Protein AF-A0A6B3I6G1-F1 (afdb_monomer_lite)

Secondary structure (DSSP, 8-state):
-EEEE--STTS--EEEE-PPPPP-TT------S-----HHHHTT-

Radius of gyration: 12.89 Å; chains: 1; bounding box: 26×21×31 Å

Foldseek 3Di:
DWDFDDPAQPDHTDTDDDDQDDDDPPDDRDDDPDDDDDPVV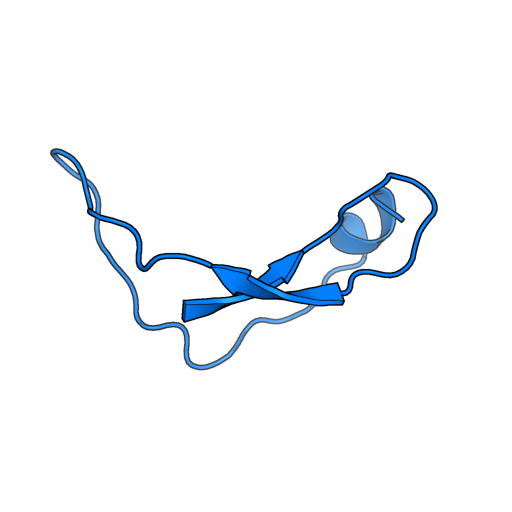NNSD

Structure (mmCIF, N/CA/C/O backbone):
data_AF-A0A6B3I6G1-F1
#
_entry.id   AF-A0A6B3I6G1-F1
#
loop_
_atom_si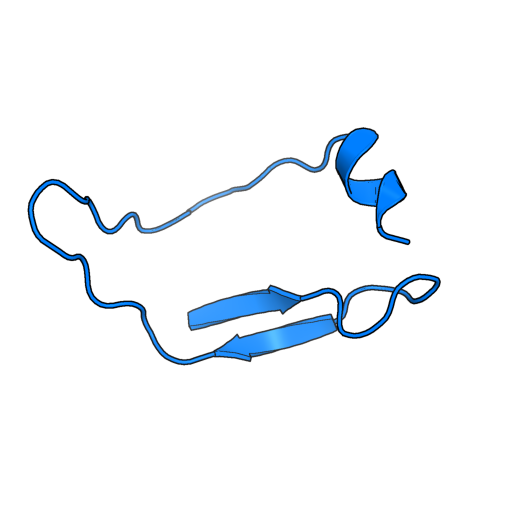te.group_PDB
_atom_site.id
_atom_site.type_symbol
_atom_site.label_atom_id
_atom_site.label_alt_id
_atom_site.label_comp_id
_atom_site.label_asym_id
_atom_site.label_entity_id
_atom_site.label_seq_id
_atom_site.pdbx_PDB_ins_code
_atom_site.Cartn_x
_atom_site.Cartn_y
_atom_site.Cartn_z
_atom_site.occupancy
_atom_site.B_iso_or_equiv
_atom_site.auth_seq_id
_atom_site.auth_comp_id
_atom_site.auth_asym_id
_atom_site.auth_atom_id
_atom_site.pdbx_PDB_model_num
ATOM 1 N N . MET A 1 1 ? -11.464 -1.144 -1.908 1.00 96.31 1 MET A N 1
ATOM 2 C CA . MET A 1 1 ? -10.622 0.041 -2.194 1.00 96.31 1 MET A CA 1
ATOM 3 C C . MET A 1 1 ? -9.668 -0.169 -3.371 1.00 96.31 1 MET A C 1
ATOM 5 O O . MET A 1 1 ? -9.290 -1.298 -3.660 1.0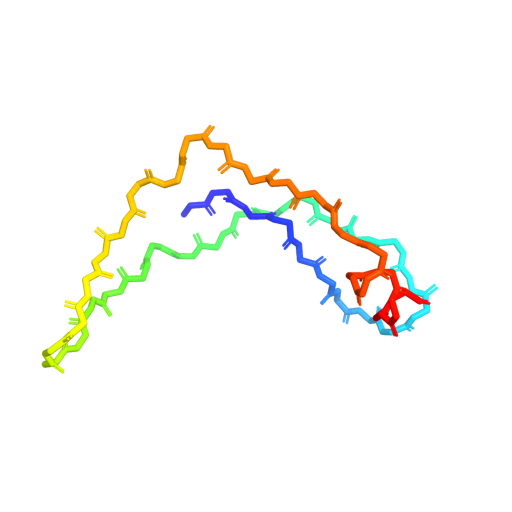0 96.31 1 MET A O 1
ATOM 9 N N . LYS A 1 2 ? -9.260 0.917 -4.050 1.00 96.94 2 LYS A N 1
ATOM 10 C CA . LYS A 1 2 ? -8.137 0.889 -5.009 1.00 96.94 2 LYS A CA 1
ATOM 11 C C . LYS A 1 2 ? -6.804 0.862 -4.256 1.00 96.94 2 LYS A C 1
ATOM 13 O O . LYS A 1 2 ? -6.670 1.575 -3.263 1.00 96.94 2 LYS A O 1
ATOM 18 N N . ALA A 1 3 ? -5.841 0.089 -4.744 1.00 97.25 3 ALA A N 1
A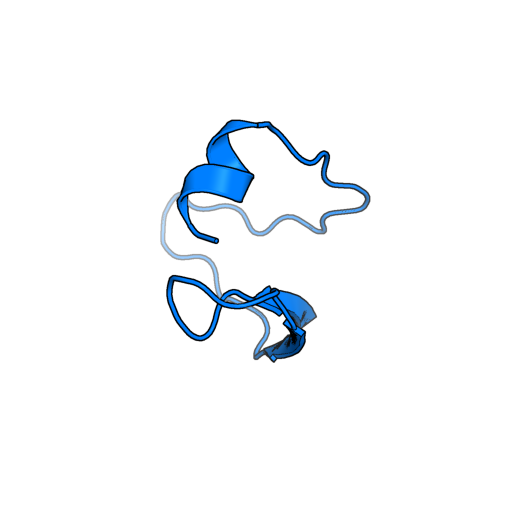TOM 19 C CA . ALA A 1 3 ? -4.516 -0.053 -4.148 1.00 97.25 3 ALA A CA 1
ATOM 20 C C . ALA A 1 3 ? -3.434 -0.244 -5.220 1.00 97.25 3 ALA A C 1
ATOM 22 O O . ALA A 1 3 ? -3.726 -0.694 -6.327 1.00 97.25 3 ALA A O 1
ATOM 23 N N . VAL A 1 4 ? -2.191 0.081 -4.868 1.00 95.88 4 VAL A N 1
ATOM 24 C CA . VAL A 1 4 ? -0.992 -0.308 -5.620 1.00 95.88 4 VAL A CA 1
ATOM 25 C C . VAL A 1 4 ? -0.473 -1.603 -4.996 1.00 95.88 4 VAL A C 1
ATOM 27 O O . VAL A 1 4 ? -0.243 -1.638 -3.788 1.00 95.88 4 VAL A O 1
ATOM 30 N N . GLN A 1 5 ? -0.338 -2.668 -5.786 1.00 94.44 5 GLN A N 1
ATOM 31 C CA . GLN A 1 5 ? 0.052 -3.993 -5.303 1.00 94.44 5 GLN A CA 1
ATOM 32 C C . GLN A 1 5 ? 1.230 -4.552 -6.105 1.00 94.44 5 GLN A C 1
ATOM 34 O O . GLN A 1 5 ? 1.167 -4.654 -7.328 1.00 94.44 5 GLN A O 1
ATOM 39 N N . TYR A 1 6 ? 2.269 -4.993 -5.396 1.00 94.06 6 TYR A N 1
ATOM 40 C CA . TYR A 1 6 ? 3.321 -5.847 -5.946 1.00 94.06 6 TYR A CA 1
ATOM 41 C C . TYR A 1 6 ? 2.811 -7.290 -5.988 1.00 94.06 6 TYR A C 1
ATOM 43 O O . TYR A 1 6 ? 2.528 -7.877 -4.941 1.00 94.06 6 TYR A O 1
ATOM 51 N N . ARG A 1 7 ? 2.646 -7.864 -7.184 1.00 92.94 7 ARG A N 1
ATOM 52 C CA . ARG A 1 7 ? 2.213 -9.267 -7.342 1.00 92.94 7 ARG A CA 1
ATOM 53 C C . ARG A 1 7 ? 3.379 -10.250 -7.392 1.00 92.94 7 ARG A C 1
ATOM 55 O O . ARG A 1 7 ? 3.194 -11.434 -7.121 1.00 92.94 7 ARG A O 1
ATOM 62 N N . SER A 1 8 ? 4.562 -9.784 -7.772 1.00 92.62 8 SER A N 1
ATOM 63 C CA . SER A 1 8 ? 5.786 -10.577 -7.882 1.00 92.62 8 SER A CA 1
ATOM 64 C C . SER A 1 8 ? 6.987 -9.676 -7.618 1.00 92.62 8 SER A C 1
ATOM 66 O O . SER A 1 8 ? 6.958 -8.498 -7.963 1.00 92.62 8 SER A O 1
ATOM 68 N N . VAL A 1 9 ? 8.016 -10.224 -6.975 1.00 91.88 9 VAL A N 1
ATOM 69 C CA . VAL A 1 9 ? 9.304 -9.536 -6.792 1.00 91.88 9 VAL A CA 1
ATOM 70 C C . VAL A 1 9 ? 9.984 -9.426 -8.156 1.00 91.88 9 VAL A C 1
ATOM 72 O O . VAL A 1 9 ? 9.919 -10.392 -8.918 1.00 91.88 9 VAL A O 1
ATOM 75 N N . GLY A 1 10 ? 10.628 -8.304 -8.474 1.00 90.62 10 GLY A N 1
ATOM 76 C CA . GLY A 1 10 ? 11.210 -8.092 -9.809 1.00 90.62 10 GLY A CA 1
ATOM 77 C C . GLY A 1 10 ? 10.327 -7.285 -10.761 1.00 90.62 10 GLY A C 1
ATOM 78 O O . GLY A 1 10 ? 10.807 -6.784 -11.775 1.00 90.62 10 GLY A O 1
ATOM 79 N N . GLU A 1 11 ? 9.025 -7.204 -10.476 1.00 92.12 11 GLU A N 1
ATOM 80 C CA . GLU A 1 11 ? 8.016 -6.719 -11.418 1.00 92.12 11 GLU A CA 1
ATOM 81 C C . GLU A 1 11 ? 7.441 -5.368 -10.997 1.00 92.12 11 GLU A C 1
ATOM 83 O O . GLU A 1 11 ? 7.326 -5.040 -9.812 1.00 92.12 11 GLU A O 1
ATOM 88 N N . ALA A 1 12 ? 7.013 -4.590 -11.992 1.00 91.75 12 ALA A N 1
ATOM 89 C CA . ALA A 1 12 ? 6.325 -3.333 -11.740 1.00 91.75 12 ALA A CA 1
ATOM 90 C C . ALA A 1 12 ? 5.009 -3.575 -10.968 1.00 91.75 12 ALA A C 1
ATOM 92 O O . ALA A 1 12 ? 4.288 -4.537 -11.252 1.00 91.75 12 ALA A O 1
ATOM 93 N N . PRO A 1 13 ? 4.645 -2.702 -10.013 1.00 94.06 13 PRO A N 1
ATOM 94 C CA . PRO A 1 13 ? 3.392 -2.844 -9.292 1.00 94.06 13 PRO A CA 1
ATOM 95 C C . PRO A 1 13 ? 2.182 -2.514 -10.173 1.00 94.06 13 PRO A C 1
ATOM 97 O O . PRO A 1 13 ? 2.247 -1.704 -11.100 1.00 94.06 13 PRO A O 1
ATOM 100 N N . GLU A 1 14 ? 1.034 -3.082 -9.812 1.00 95.50 14 GLU A N 1
ATOM 101 C CA . GLU A 1 14 ? -0.235 -2.873 -10.507 1.00 95.50 14 GLU A CA 1
ATOM 102 C C . GLU A 1 14 ? -1.218 -2.063 -9.662 1.00 95.50 14 GLU A C 1
ATOM 104 O O . GLU A 1 14 ? -1.298 -2.215 -8.441 1.00 95.50 14 GLU A O 1
ATOM 109 N N . VAL A 1 15 ? -2.040 -1.245 -10.324 1.00 96.94 15 VAL A N 1
ATOM 110 C CA . VAL A 1 15 ? -3.209 -0.633 -9.683 1.00 96.94 15 VAL A CA 1
ATOM 111 C C . VAL A 1 15 ? -4.372 -1.614 -9.748 1.00 96.94 15 VAL A C 1
ATOM 113 O O . VAL A 1 15 ? -4.879 -1.925 -10.825 1.00 96.94 15 VAL A O 1
ATOM 116 N N . VAL A 1 16 ? -4.827 -2.068 -8.586 1.00 97.88 16 VAL A N 1
ATOM 117 C CA . VAL A 1 16 ? -5.867 -3.092 -8.446 1.00 97.88 16 VAL A CA 1
ATOM 118 C C . VAL A 1 16 ? -7.003 -2.613 -7.545 1.00 97.88 16 VAL A C 1
ATOM 120 O O . VAL A 1 16 ? -6.868 -1.643 -6.795 1.00 97.88 16 VAL A O 1
ATOM 123 N N . THR A 1 17 ? -8.132 -3.316 -7.598 1.00 98.12 17 THR A N 1
ATOM 124 C CA . THR A 1 17 ? -9.216 -3.170 -6.621 1.00 98.12 17 THR A CA 1
ATOM 125 C C . THR A 1 17 ? -9.180 -4.360 -5.672 1.00 98.12 17 THR A C 1
ATOM 127 O O . THR A 1 17 ? -9.228 -5.505 -6.114 1.00 98.12 17 THR A O 1
ATOM 130 N N . VAL A 1 18 ? -9.126 -4.084 -4.373 1.00 96.56 18 VAL A N 1
ATOM 131 C CA . VAL A 1 18 ? -9.185 -5.076 -3.290 1.00 96.56 18 VAL A CA 1
ATOM 132 C C . VAL A 1 18 ? -10.406 -4.812 -2.401 1.00 96.56 18 VAL A C 1
ATOM 134 O O . VAL A 1 18 ? -10.946 -3.701 -2.451 1.00 96.56 18 VAL A O 1
ATOM 137 N N . PRO A 1 19 ? -10.877 -5.781 -1.596 1.00 97.69 19 PRO A N 1
ATOM 138 C CA . PRO A 1 19 ? -11.919 -5.536 -0.598 1.00 97.69 19 PRO A CA 1
ATOM 139 C C . PRO A 1 19 ? -11.536 -4.410 0.368 1.00 97.69 19 PRO A C 1
ATOM 141 O O . PRO A 1 19 ? -10.353 -4.159 0.600 1.00 97.69 19 PRO A O 1
ATOM 144 N N . ASP A 1 20 ? -12.529 -3.709 0.909 1.00 96.44 20 ASP A N 1
ATOM 145 C CA . ASP A 1 20 ? -12.273 -2.752 1.986 1.00 96.44 20 ASP A CA 1
ATOM 146 C C . ASP A 1 20 ? -11.936 -3.515 3.281 1.00 96.44 20 ASP A C 1
ATOM 148 O O . ASP A 1 20 ? -12.601 -4.507 3.585 1.00 96.44 20 ASP A O 1
ATOM 152 N N . PRO A 1 21 ? -10.888 -3.111 4.021 1.00 95.56 21 PRO A N 1
ATOM 153 C CA . PRO A 1 21 ? -10.476 -3.816 5.228 1.00 95.56 21 PRO A CA 1
ATOM 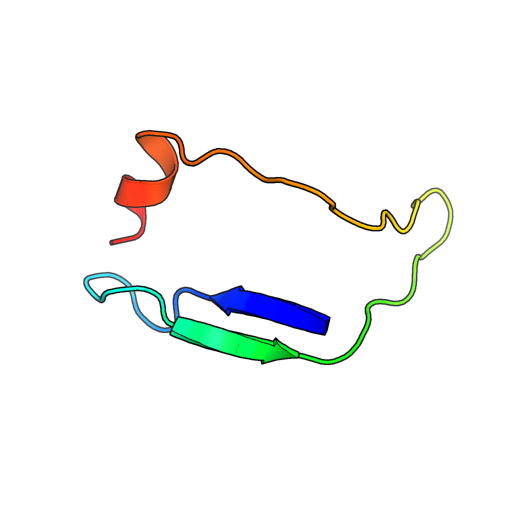154 C C . PRO A 1 21 ? -11.417 -3.521 6.405 1.00 95.56 21 PRO A C 1
ATOM 156 O O . PRO A 1 21 ? -11.936 -2.413 6.538 1.00 95.56 21 PRO A O 1
ATOM 159 N N . GLU A 1 22 ? -11.567 -4.493 7.303 1.00 97.12 22 GLU A N 1
ATOM 160 C CA . GLU A 1 22 ? -12.289 -4.343 8.571 1.00 97.12 22 GLU A CA 1
ATOM 161 C C . GLU A 1 22 ? -11.285 -4.210 9.733 1.00 97.12 22 GLU A C 1
ATOM 163 O O . GLU A 1 22 ? -10.389 -5.049 9.857 1.00 97.12 22 GLU A O 1
ATOM 168 N N . PRO A 1 23 ? -11.378 -3.173 10.587 1.00 97.56 23 PRO A N 1
ATOM 169 C CA . PRO A 1 23 ? -10.453 -3.008 11.705 1.00 97.56 23 PRO A CA 1
ATOM 170 C C . PRO A 1 23 ? -10.770 -3.977 12.857 1.00 97.56 23 PRO A C 1
ATOM 172 O O . PRO A 1 23 ? -11.919 -4.104 13.279 1.00 97.56 23 PRO A O 1
ATOM 175 N N . GLY A 1 24 ? -9.738 -4.616 13.414 1.00 97.88 24 GLY A N 1
ATOM 176 C CA . GLY A 1 24 ? -9.836 -5.409 14.644 1.00 97.88 24 GLY A CA 1
ATOM 177 C C . GLY A 1 24 ? -9.727 -4.568 15.930 1.00 97.88 24 GLY A C 1
ATOM 178 O O . GLY A 1 24 ? -9.562 -3.345 15.873 1.00 97.88 24 GLY A O 1
ATOM 179 N N . PRO A 1 25 ? -9.777 -5.199 17.120 1.00 98.44 25 PRO A N 1
ATOM 180 C CA . PRO A 1 25 ? -9.643 -4.495 18.395 1.00 98.44 25 PRO A CA 1
ATOM 181 C C . PRO A 1 25 ? -8.347 -3.672 18.477 1.00 98.44 25 PRO A C 1
ATOM 183 O O . PRO A 1 25 ? -7.252 -4.198 18.292 1.00 98.44 25 PRO A O 1
ATOM 186 N N . GLY A 1 26 ? -8.476 -2.373 18.762 1.00 98.25 26 GLY A N 1
ATOM 187 C CA . GLY A 1 26 ? -7.347 -1.441 18.885 1.00 98.25 26 GLY A CA 1
ATOM 188 C C . GLY A 1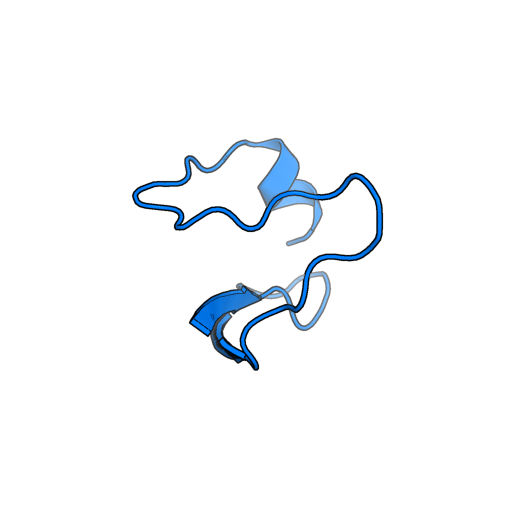 26 ? -6.788 -0.897 17.562 1.00 98.25 26 GLY A C 1
ATOM 189 O O . GLY A 1 26 ? -5.845 -0.109 17.594 1.00 98.25 26 GLY A O 1
ATOM 190 N N . GLN A 1 27 ? -7.351 -1.275 16.411 1.00 98.38 27 GLN A N 1
ATOM 191 C CA . GLN A 1 27 ? -6.951 -0.756 15.099 1.00 98.38 27 GLN A CA 1
ATOM 192 C C . GLN A 1 27 ? -7.842 0.407 14.649 1.00 98.38 27 GLN A C 1
ATOM 194 O O . GLN A 1 27 ? -8.986 0.547 15.082 1.00 98.38 27 GLN A O 1
ATOM 199 N N . VAL A 1 28 ? -7.323 1.227 13.734 1.00 97.62 28 VAL A N 1
ATOM 200 C CA . VAL A 1 28 ? -8.076 2.297 13.070 1.00 97.62 28 VAL A CA 1
ATOM 201 C C . VAL A 1 28 ? -8.076 2.083 11.564 1.00 97.62 28 VAL A C 1
ATOM 203 O O . VAL A 1 28 ? -7.053 1.736 10.975 1.00 97.62 28 VAL A O 1
ATOM 206 N N . LEU A 1 29 ? -9.225 2.325 10.935 1.00 97.19 29 LEU A N 1
ATOM 207 C CA . LEU A 1 29 ? -9.350 2.358 9.485 1.00 97.19 29 LEU A CA 1
ATOM 208 C C . LEU A 1 29 ? -9.204 3.799 8.993 1.00 97.19 29 LEU A C 1
ATOM 210 O O . LEU A 1 29 ? -9.998 4.669 9.352 1.00 97.19 29 LEU A O 1
ATOM 214 N N . LEU A 1 30 ? -8.193 4.050 8.162 1.00 96.94 30 LEU A N 1
ATOM 215 C CA . LEU A 1 30 ? -7.907 5.373 7.613 1.00 96.94 30 LEU A CA 1
ATOM 216 C C . LEU A 1 30 ? -8.316 5.467 6.144 1.00 96.94 30 LEU A C 1
ATOM 218 O O . LEU A 1 30 ? -7.977 4.610 5.328 1.00 96.94 30 LEU A O 1
ATOM 222 N N . LYS A 1 31 ? -8.965 6.577 5.782 1.00 96.69 31 LYS A N 1
ATOM 223 C CA . LYS A 1 31 ? -9.124 6.978 4.382 1.00 96.69 31 LYS A CA 1
ATOM 224 C C . LYS A 1 31 ? -7.862 7.709 3.925 1.00 96.69 31 LYS A C 1
ATOM 226 O O . LYS A 1 31 ? -7.693 8.894 4.203 1.00 96.69 31 LYS A O 1
ATOM 231 N N . VAL A 1 32 ? -6.990 7.003 3.214 1.00 96.75 32 VAL A N 1
ATOM 232 C CA . VAL A 1 32 ? -5.749 7.570 2.667 1.00 96.75 32 VAL A CA 1
ATOM 233 C C . VAL A 1 32 ? -6.074 8.564 1.545 1.00 96.75 32 VAL A C 1
ATOM 235 O O . VAL A 1 32 ? -6.725 8.202 0.566 1.00 96.75 32 VAL A O 1
ATOM 238 N N . THR A 1 33 ? -5.636 9.819 1.681 1.00 97.50 33 THR A N 1
ATOM 239 C CA . THR A 1 33 ? -5.796 10.867 0.650 1.00 97.50 33 THR A CA 1
ATOM 240 C C . THR A 1 33 ? -4.565 11.003 -0.244 1.00 97.50 33 THR A C 1
ATOM 242 O O . THR A 1 33 ? -4.705 11.321 -1.422 1.00 97.50 33 THR A O 1
ATOM 245 N N . ALA A 1 34 ? -3.375 10.742 0.303 1.00 96.75 34 ALA A N 1
ATOM 246 C CA . ALA A 1 34 ? -2.101 10.721 -0.404 1.00 96.75 34 ALA A CA 1
ATOM 247 C C . ALA A 1 34 ? -1.123 9.755 0.286 1.00 96.75 34 ALA A C 1
ATOM 249 O O . ALA A 1 34 ? -1.182 9.575 1.503 1.00 96.75 34 ALA A O 1
ATOM 250 N N . ALA A 1 35 ? -0.215 9.168 -0.492 1.00 96.00 35 ALA A N 1
ATOM 251 C CA . ALA A 1 35 ? 0.904 8.362 -0.011 1.00 96.00 35 ALA A CA 1
ATOM 252 C C . ALA A 1 35 ? 2.152 8.709 -0.835 1.00 96.00 35 ALA A C 1
ATOM 254 O O . ALA A 1 35 ? 2.075 8.806 -2.060 1.00 96.00 35 ALA A O 1
ATOM 255 N N . GLY A 1 36 ? 3.277 8.949 -0.161 1.00 95.38 36 GLY A N 1
ATOM 256 C CA . GLY A 1 36 ? 4.570 9.153 -0.816 1.00 95.38 36 GLY A CA 1
ATOM 257 C C . GLY A 1 36 ? 5.244 7.820 -1.137 1.00 95.38 36 GLY A C 1
ATOM 258 O O . GLY A 1 36 ? 4.949 6.819 -0.492 1.00 95.38 36 GLY A O 1
ATOM 259 N N . VAL A 1 37 ? 6.158 7.831 -2.107 1.00 93.94 37 VAL A N 1
ATOM 260 C CA . VAL A 1 37 ? 7.003 6.678 -2.449 1.00 93.94 37 VAL A CA 1
ATOM 261 C C . VAL A 1 37 ? 8.417 6.940 -1.945 1.00 93.94 37 VAL A C 1
ATOM 263 O O . VAL A 1 37 ? 8.991 8.001 -2.206 1.00 93.94 37 VAL A O 1
ATOM 266 N N . CYS A 1 38 ? 8.969 5.981 -1.215 1.00 94.62 38 CYS A N 1
ATOM 267 C CA . CYS A 1 38 ? 10.323 5.997 -0.685 1.00 94.62 38 CYS A CA 1
ATOM 268 C C . CYS A 1 38 ? 11.237 5.076 -1.507 1.00 94.62 38 CYS A C 1
ATOM 270 O O . CYS A 1 38 ? 10.789 4.137 -2.160 1.00 94.62 38 CYS A O 1
ATOM 272 N N . HIS A 1 39 ? 12.552 5.280 -1.416 1.00 93.62 39 HIS A N 1
ATOM 273 C CA . HIS A 1 39 ? 13.531 4.372 -2.023 1.00 93.62 39 HIS A CA 1
ATOM 274 C C . HIS A 1 39 ? 13.420 2.936 -1.493 1.00 93.62 39 HIS A C 1
ATOM 276 O O . HIS A 1 39 ? 13.706 1.995 -2.224 1.00 93.62 39 HIS A O 1
ATOM 282 N N . SER A 1 40 ? 12.980 2.746 -0.246 1.00 92.25 40 SER A N 1
ATOM 283 C CA . SER A 1 40 ? 12.762 1.410 0.315 1.00 92.25 40 SER A CA 1
ATOM 284 C C . SER A 1 40 ? 11.637 0.639 -0.375 1.00 92.25 40 SER A C 1
ATOM 286 O O . SER A 1 40 ? 11.670 -0.585 -0.367 1.00 92.25 40 SER A O 1
ATOM 288 N N . ASP A 1 41 ? 10.670 1.325 -0.989 1.00 91.19 41 ASP A N 1
ATOM 289 C CA . ASP A 1 41 ? 9.570 0.661 -1.698 1.00 91.19 41 ASP A CA 1
ATOM 290 C C . ASP A 1 41 ? 10.063 -0.002 -2.992 1.00 91.19 41 ASP A C 1
ATOM 292 O O . ASP A 1 41 ? 9.511 -1.009 -3.425 1.00 91.19 41 ASP A O 1
ATOM 296 N N . ILE A 1 42 ? 11.154 0.519 -3.569 1.00 85.94 42 ILE A N 1
ATOM 297 C CA . ILE A 1 42 ? 11.809 -0.042 -4.757 1.00 85.94 42 ILE A CA 1
ATOM 298 C C . ILE A 1 42 ? 12.506 -1.361 -4.435 1.00 85.94 42 ILE A C 1
ATOM 300 O O . ILE A 1 42 ? 12.660 -2.169 -5.331 1.00 85.94 42 ILE A O 1
ATOM 304 N N . ALA A 1 43 ? 12.872 -1.632 -3.179 1.00 84.62 43 ALA A N 1
ATOM 305 C CA . ALA A 1 43 ? 13.547 -2.881 -2.815 1.00 84.62 43 ALA A CA 1
ATOM 306 C C . ALA A 1 43 ? 12.690 -4.146 -3.044 1.00 84.62 43 ALA A C 1
ATOM 308 O O . ALA A 1 43 ? 13.199 -5.258 -2.914 1.00 84.62 43 ALA A O 1
ATOM 309 N N . VAL A 1 44 ? 11.389 -3.980 -3.310 1.00 78.12 44 VAL A N 1
ATOM 310 C CA . VAL A 1 44 ? 10.445 -5.064 -3.625 1.00 78.12 44 VAL A CA 1
ATOM 311 C C . VAL A 1 44 ? 10.303 -5.275 -5.142 1.00 78.12 44 VAL A C 1
ATOM 313 O O . VAL A 1 44 ? 9.910 -6.366 -5.562 1.00 78.12 44 VAL A O 1
ATOM 316 N N . MET A 1 45 ? 10.634 -4.257 -5.949 1.00 74.94 45 MET A N 1
ATOM 317 C CA . MET A 1 45 ? 10.887 -4.403 -7.388 1.00 74.94 45 MET A CA 1
ATOM 318 C C . MET A 1 45 ? 12.271 -5.007 -7.600 1.00 74.94 45 MET A C 1
ATOM 320 O O . MET A 1 45 ? 12.397 -5.753 -8.582 1.00 74.94 45 MET A O 1
#

pLDDT: mean 94.29, std 4.88, range [74.94, 98.44]

Sequence (45 aa):
MKAVQYRSVGEAPEVVTVPDPEPGPGQVLLKVTAAGVCHSDIAVM